Protein AF-A0A1G7MJ01-F1 (afdb_monomer_lite)

Secondary structure (DSSP, 8-state):
--TTPPEEESSHHHHHHHIIIIITTTT--EEE-S-TTT-TT-HHHHHHH-PPPTT--EEEEEEGGG---HHHHHTTT-SEEPPPEEEEEEETTEEEEEEEEEEEE-S--

Radius of gyration: 13.94 Å; chains: 1; bounding box: 36×32×37 Å

Organism: NCBI:txid659014

Structure (mmCIF, N/CA/C/O backbone):
data_AF-A0A1G7MJ01-F1
#
_entry.id   AF-A0A1G7MJ01-F1
#
loop_
_atom_site.group_PDB
_atom_site.id
_atom_site.type_symbol
_atom_site.label_atom_id
_atom_site.label_alt_id
_atom_site.label_comp_id
_atom_site.label_asym_id
_atom_site.label_entity_id
_atom_site.label_seq_id
_atom_site.pdbx_PDB_ins_code
_atom_site.Cartn_x
_atom_site.Cartn_y
_atom_site.Cartn_z
_atom_site.occupancy
_atom_site.B_iso_or_equiv
_atom_site.auth_seq_id
_atom_site.auth_comp_id
_atom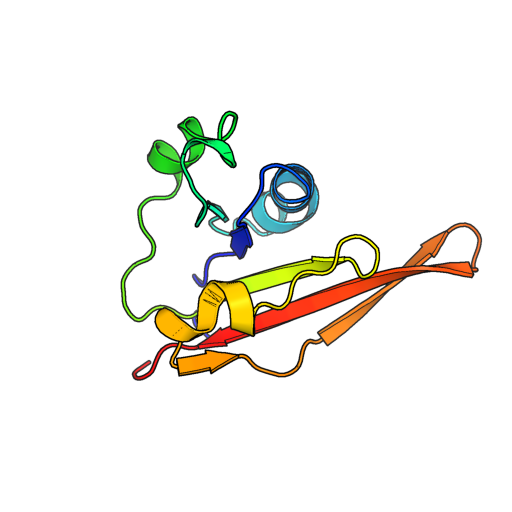_site.auth_asym_id
_atom_site.auth_atom_id
_atom_site.pdbx_PDB_model_num
ATOM 1 N N . MET A 1 1 ? 5.582 -14.974 -5.517 1.00 64.06 1 MET A N 1
ATOM 2 C CA . MET A 1 1 ? 5.889 -13.642 -4.968 1.00 64.06 1 MET A CA 1
ATOM 3 C C . MET A 1 1 ? 7.272 -13.716 -4.373 1.00 64.06 1 MET A C 1
ATOM 5 O O . MET A 1 1 ? 7.471 -14.504 -3.456 1.00 64.06 1 MET A O 1
ATOM 9 N N . ASP A 1 2 ? 8.201 -12.942 -4.919 1.00 70.25 2 ASP A N 1
ATOM 10 C CA . ASP A 1 2 ? 9.543 -12.775 -4.359 1.00 70.25 2 ASP A CA 1
ATOM 11 C C . ASP A 1 2 ? 9.453 -12.181 -2.936 1.00 70.25 2 ASP A C 1
ATOM 13 O O . ASP A 1 2 ? 8.732 -11.207 -2.703 1.00 70.25 2 ASP A O 1
ATOM 17 N N . GLU A 1 3 ? 10.180 -12.756 -1.975 1.00 70.25 3 GLU A N 1
ATOM 18 C CA . GLU A 1 3 ? 10.289 -12.240 -0.601 1.00 70.25 3 GLU A CA 1
ATOM 19 C C . GLU A 1 3 ? 10.875 -10.817 -0.549 1.00 70.25 3 GLU A C 1
ATOM 21 O O . GLU A 1 3 ? 10.684 -10.090 0.426 1.00 70.25 3 GLU A O 1
ATOM 26 N N . ARG A 1 4 ? 11.562 -10.386 -1.613 1.00 78.50 4 ARG A N 1
ATOM 27 C CA . ARG A 1 4 ? 12.187 -9.062 -1.750 1.00 78.50 4 ARG A CA 1
ATOM 28 C C . ARG A 1 4 ? 11.304 -8.032 -2.459 1.00 78.50 4 ARG A C 1
ATOM 30 O O . ARG A 1 4 ? 11.784 -6.921 -2.740 1.00 78.50 4 ARG A O 1
ATOM 37 N N . ALA A 1 5 ? 10.044 -8.375 -2.741 1.00 87.94 5 ALA A N 1
ATOM 38 C CA . ALA A 1 5 ? 9.078 -7.493 -3.386 1.00 87.94 5 ALA A CA 1
ATOM 39 C C . ALA A 1 5 ? 8.899 -6.182 -2.583 1.00 87.94 5 ALA A C 1
ATOM 41 O O . ALA A 1 5 ? 8.574 -6.219 -1.389 1.00 87.94 5 ALA A O 1
ATOM 42 N N . PRO A 1 6 ? 9.129 -5.004 -3.195 1.00 89.38 6 PRO A N 1
ATOM 43 C CA . PRO A 1 6 ? 9.010 -3.723 -2.514 1.00 89.38 6 PRO A CA 1
ATOM 44 C C . PRO A 1 6 ? 7.546 -3.343 -2.259 1.00 89.38 6 PRO A C 1
ATOM 46 O O . PRO A 1 6 ? 6.630 -3.775 -2.957 1.00 89.38 6 PRO A O 1
ATOM 49 N N . LEU A 1 7 ? 7.335 -2.456 -1.289 1.00 90.88 7 LEU A N 1
ATOM 50 C CA . LEU A 1 7 ? 6.087 -1.718 -1.127 1.00 90.88 7 LEU A CA 1
ATOM 51 C C . LEU A 1 7 ? 6.141 -0.443 -1.978 1.00 90.88 7 LEU A C 1
ATOM 53 O O . LEU A 1 7 ? 7.079 0.350 -1.860 1.00 90.88 7 LEU A O 1
ATOM 57 N N . LEU A 1 8 ? 5.134 -0.230 -2.821 1.00 89.19 8 LEU A N 1
ATOM 58 C CA . LEU A 1 8 ? 5.014 0.962 -3.654 1.00 89.19 8 LEU A CA 1
ATOM 59 C C . LEU A 1 8 ? 4.156 2.023 -2.979 1.00 89.19 8 LEU A C 1
ATOM 61 O O . LEU A 1 8 ? 3.127 1.734 -2.364 1.00 89.19 8 LEU A O 1
ATOM 65 N N . ILE A 1 9 ? 4.572 3.272 -3.153 1.00 86.75 9 ILE A N 1
ATOM 66 C CA . ILE A 1 9 ? 3.790 4.457 -2.813 1.00 86.75 9 ILE A CA 1
ATOM 67 C C . ILE A 1 9 ? 3.828 5.422 -3.993 1.00 86.75 9 ILE A C 1
ATOM 69 O O . ILE A 1 9 ? 4.821 5.501 -4.711 1.00 86.75 9 ILE A O 1
ATOM 73 N N . HIS A 1 10 ? 2.770 6.197 -4.189 1.00 76.56 10 HIS A N 1
ATOM 74 C CA . HIS A 1 10 ? 2.719 7.208 -5.250 1.00 76.56 10 HIS A CA 1
ATOM 75 C C . HIS A 1 10 ? 2.508 8.633 -4.720 1.00 76.56 10 HIS A C 1
ATOM 77 O O . HIS A 1 10 ? 2.617 9.588 -5.480 1.00 76.56 10 HIS A O 1
ATOM 83 N N . LYS A 1 11 ? 2.262 8.792 -3.410 1.00 74.38 11 LYS A N 1
ATOM 84 C CA . LYS A 1 11 ? 2.130 10.083 -2.710 1.00 74.38 11 LYS A CA 1
ATOM 85 C C . LYS A 1 11 ? 2.795 10.042 -1.332 1.00 74.38 11 LYS A C 1
ATOM 87 O O . LYS A 1 11 ? 2.855 8.985 -0.699 1.00 74.38 11 LYS A O 1
ATOM 92 N N . TRP A 1 12 ? 3.234 11.206 -0.831 1.00 66.44 12 TRP A N 1
ATOM 93 C CA . TRP A 1 12 ? 3.775 11.348 0.533 1.00 66.44 12 TRP A CA 1
ATOM 94 C C . TRP A 1 12 ? 2.811 10.833 1.610 1.00 66.44 12 TRP A C 1
ATOM 96 O O . TRP A 1 12 ? 3.209 10.088 2.504 1.00 66.44 12 TRP A O 1
ATOM 106 N N . PHE A 1 13 ? 1.535 11.202 1.509 1.00 70.56 13 PHE A N 1
ATOM 107 C CA . PHE A 1 13 ? 0.467 10.655 2.338 1.00 70.56 13 PHE A CA 1
ATOM 108 C C . PHE A 1 13 ? -0.388 9.699 1.490 1.00 70.56 13 PHE A C 1
ATOM 110 O O . PHE A 1 13 ? -0.812 10.096 0.404 1.00 70.56 13 PHE A O 1
ATOM 117 N N . PRO A 1 14 ? -0.653 8.458 1.942 1.00 72.38 14 PRO A N 1
ATOM 118 C CA . PRO A 1 14 ? -0.283 7.866 3.233 1.00 72.38 14 PRO A CA 1
ATOM 119 C C . PRO A 1 14 ? 1.117 7.212 3.269 1.00 72.38 14 PRO A C 1
ATOM 121 O O . PRO A 1 14 ? 1.429 6.519 4.237 1.00 72.38 14 PRO A O 1
ATOM 124 N N . GLY A 1 15 ? 1.967 7.407 2.253 1.00 78.38 15 GLY A N 1
ATOM 125 C CA . GLY A 1 15 ? 3.257 6.716 2.117 1.00 78.38 15 GLY A CA 1
ATOM 126 C C . GLY A 1 15 ? 4.190 6.796 3.334 1.00 78.38 15 GLY A C 1
ATOM 127 O O . GLY A 1 15 ? 4.808 5.798 3.694 1.00 78.38 15 GLY A O 1
ATOM 128 N N . GLY A 1 16 ? 4.230 7.930 4.040 1.00 80.75 16 GLY A N 1
ATOM 129 C CA . GLY A 1 16 ? 4.969 8.075 5.303 1.00 80.75 16 GLY A CA 1
ATOM 130 C C . GLY A 1 16 ? 4.486 7.133 6.401 1.00 80.75 16 GLY A C 1
ATOM 131 O O . GLY A 1 16 ? 5.295 6.492 7.065 1.00 80.75 16 GLY A O 1
ATOM 132 N N . HIS A 1 17 ? 3.173 6.979 6.563 1.00 85.62 17 HIS A N 1
ATOM 133 C CA . HIS A 1 17 ? 2.624 6.043 7.545 1.00 85.62 17 HIS A CA 1
ATOM 134 C C . HIS A 1 17 ? 2.925 4.596 7.154 1.00 85.62 17 HIS A C 1
ATOM 136 O O . HIS A 1 17 ? 3.273 3.792 8.013 1.00 85.62 17 HIS A O 1
ATOM 142 N N . LEU A 1 18 ? 2.852 4.271 5.862 1.00 89.19 18 LEU A N 1
ATOM 143 C CA . LEU A 1 18 ? 3.202 2.940 5.368 1.00 89.19 18 LEU A CA 1
ATOM 144 C C . LEU A 1 18 ? 4.687 2.618 5.575 1.00 89.19 18 LEU A C 1
ATOM 146 O O . LEU A 1 18 ? 5.014 1.483 5.915 1.00 89.19 18 LEU A O 1
ATOM 150 N N . TYR A 1 19 ? 5.581 3.604 5.457 1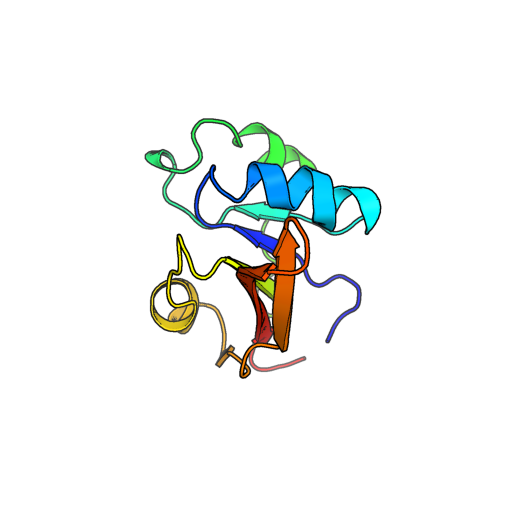.00 87.62 19 TYR A N 1
ATOM 151 C CA . TYR A 1 19 ? 6.983 3.420 5.826 1.00 87.62 19 TYR A CA 1
ATOM 152 C C . TYR A 1 19 ? 7.119 2.999 7.293 1.00 87.62 19 TYR A C 1
ATOM 154 O O . TYR A 1 19 ? 7.673 1.942 7.578 1.00 87.62 19 TYR A O 1
ATOM 162 N N . PHE A 1 20 ? 6.590 3.805 8.217 1.00 87.56 20 PHE A N 1
ATOM 163 C CA . PHE A 1 20 ? 6.789 3.589 9.652 1.00 87.56 20 PHE A CA 1
ATOM 164 C C . PHE A 1 20 ? 6.068 2.352 10.191 1.00 87.56 20 PHE A C 1
ATOM 166 O O . PHE A 1 20 ? 6.630 1.645 11.022 1.00 87.56 20 PHE A O 1
ATOM 173 N N . TYR A 1 21 ? 4.846 2.082 9.728 1.00 90.75 21 TYR A N 1
ATOM 174 C CA . TYR A 1 21 ? 4.012 1.013 10.283 1.00 90.75 21 TYR A CA 1
ATOM 175 C C . TYR A 1 21 ? 4.086 -0.310 9.518 1.00 90.75 21 TYR A C 1
ATOM 177 O O . TYR A 1 21 ? 3.653 -1.324 10.056 1.00 90.75 21 TYR A O 1
ATOM 185 N N . VAL A 1 22 ? 4.612 -0.324 8.288 1.00 91.69 22 VAL A N 1
ATOM 186 C CA . VAL A 1 22 ? 4.671 -1.540 7.459 1.00 91.69 22 VAL A CA 1
ATOM 187 C C . VAL A 1 22 ? 6.094 -1.812 6.994 1.00 91.69 22 VAL A C 1
ATOM 189 O O . VAL A 1 22 ? 6.693 -2.799 7.411 1.00 91.69 22 VAL A O 1
ATOM 192 N N . ALA A 1 23 ? 6.668 -0.938 6.164 1.00 90.25 23 ALA A N 1
ATOM 193 C CA . ALA A 1 23 ? 7.927 -1.253 5.493 1.00 90.25 23 ALA A CA 1
ATOM 194 C C . ALA A 1 23 ? 9.113 -1.346 6.465 1.00 90.25 23 ALA A C 1
ATOM 196 O O . ALA A 1 23 ? 9.901 -2.282 6.383 1.00 90.25 23 ALA A O 1
ATOM 197 N N . TYR A 1 24 ? 9.223 -0.413 7.411 1.00 88.56 24 TYR A N 1
ATOM 198 C CA . TYR A 1 24 ? 10.296 -0.390 8.403 1.00 88.56 24 TYR A CA 1
ATOM 199 C C . TYR A 1 24 ? 10.304 -1.624 9.326 1.00 88.56 24 TYR A C 1
ATOM 201 O O . TYR A 1 24 ? 11.334 -2.301 9.369 1.00 88.56 24 TYR A O 1
ATOM 209 N N . PRO A 1 25 ? 9.204 -1.985 10.023 1.00 92.62 25 PRO A N 1
ATOM 210 C CA . PRO A 1 25 ? 9.199 -3.157 10.902 1.00 92.62 25 PRO A CA 1
ATOM 211 C C . PRO A 1 25 ? 9.363 -4.477 10.138 1.00 92.62 25 PRO A C 1
ATOM 213 O O . PRO A 1 25 ? 10.003 -5.393 10.649 1.00 92.62 25 PRO A O 1
ATOM 216 N N . LEU A 1 26 ? 8.844 -4.568 8.908 1.00 90.25 26 LEU A N 1
ATOM 217 C CA . LEU A 1 26 ? 8.986 -5.755 8.055 1.00 90.25 26 LEU A CA 1
ATOM 218 C C . LEU A 1 26 ? 10.292 -5.773 7.246 1.00 90.25 26 LEU A C 1
ATOM 220 O O . LEU A 1 26 ? 10.505 -6.689 6.458 1.00 90.25 26 LEU A O 1
ATOM 224 N N . LYS A 1 27 ? 11.164 -4.768 7.417 1.00 89.06 27 LYS A N 1
ATOM 225 C CA . LYS A 1 27 ? 12.415 -4.593 6.654 1.00 89.06 27 LYS A CA 1
ATOM 226 C C . LYS A 1 27 ? 12.214 -4.628 5.128 1.00 89.06 27 LYS A C 1
ATOM 228 O O . LYS A 1 27 ? 13.112 -5.015 4.385 1.00 89.06 27 LYS A O 1
ATOM 233 N N . MET A 1 28 ? 11.049 -4.193 4.654 1.00 87.38 28 MET A N 1
ATOM 234 C CA . MET A 1 28 ? 10.734 -4.106 3.229 1.00 87.38 28 MET A CA 1
ATOM 235 C C . MET A 1 28 ? 11.356 -2.854 2.608 1.00 87.38 28 MET A C 1
ATOM 237 O O . MET A 1 28 ? 11.490 -1.805 3.245 1.00 87.38 28 MET A O 1
ATOM 241 N N . ARG A 1 29 ? 11.673 -2.936 1.315 1.00 87.06 29 ARG A N 1
ATOM 242 C CA . ARG A 1 29 ? 12.017 -1.756 0.514 1.00 87.06 29 ARG A CA 1
ATOM 243 C C . ARG A 1 29 ? 10.752 -0.945 0.236 1.00 87.06 29 ARG A C 1
ATOM 245 O O . ARG A 1 29 ? 9.726 -1.523 -0.111 1.00 87.06 29 ARG A O 1
ATOM 252 N N . LEU A 1 30 ? 10.829 0.380 0.356 1.00 83.88 30 LEU A N 1
ATOM 253 C CA . LEU A 1 30 ? 9.743 1.293 -0.010 1.00 83.88 30 LEU A CA 1
ATOM 254 C C . LEU A 1 30 ? 10.158 2.108 -1.232 1.00 83.88 30 LEU A C 1
ATOM 256 O O . LEU A 1 30 ? 11.187 2.785 -1.188 1.00 83.88 30 LEU A O 1
ATOM 260 N N . ILE A 1 31 ? 9.360 2.067 -2.298 1.00 82.06 31 ILE A N 1
ATOM 261 C CA . ILE A 1 31 ? 9.675 2.753 -3.554 1.00 82.06 31 ILE A CA 1
ATOM 262 C C . ILE A 1 31 ? 8.561 3.731 -3.930 1.00 82.06 31 ILE A C 1
ATOM 264 O O . ILE A 1 31 ? 7.385 3.380 -3.992 1.00 82.06 31 ILE A O 1
ATOM 268 N N . GLY A 1 32 ? 8.955 4.983 -4.176 1.00 77.00 32 GLY A N 1
ATOM 269 C CA . GLY A 1 32 ? 8.064 6.052 -4.620 1.00 77.00 32 GLY A CA 1
ATOM 270 C C . GLY A 1 32 ? 7.978 6.149 -6.142 1.00 77.00 32 GLY A C 1
ATOM 271 O O . GLY A 1 32 ? 8.963 6.523 -6.776 1.00 77.00 32 GLY A O 1
ATOM 272 N N . LEU A 1 33 ? 6.802 5.875 -6.711 1.00 72.19 33 LEU A N 1
ATOM 273 C CA . LEU A 1 33 ? 6.488 5.980 -8.143 1.00 72.19 33 LEU A CA 1
ATOM 274 C C . LEU A 1 33 ? 5.470 7.105 -8.396 1.00 72.19 33 LEU A C 1
ATOM 276 O O . LEU A 1 33 ? 4.319 6.857 -8.738 1.00 72.19 33 LEU A O 1
ATOM 280 N N . GLY A 1 34 ? 5.885 8.349 -8.172 1.00 62.38 34 GLY A N 1
ATOM 281 C CA . GLY A 1 34 ? 5.070 9.548 -8.391 1.00 62.38 34 GLY A CA 1
ATOM 282 C C . GLY A 1 34 ? 5.880 10.665 -9.048 1.00 62.38 34 GLY A C 1
ATOM 283 O O . GLY A 1 34 ? 7.108 10.569 -9.156 1.00 62.38 34 GLY A O 1
ATOM 284 N N . SER A 1 35 ? 5.202 11.729 -9.488 1.00 54.16 35 SER A N 1
ATOM 285 C CA . SER A 1 35 ? 5.875 12.922 -10.012 1.00 54.16 35 SER A CA 1
ATOM 286 C C . SER A 1 35 ? 6.782 13.535 -8.929 1.00 54.16 35 SER A C 1
ATOM 288 O O . SER A 1 35 ? 6.505 13.412 -7.733 1.00 54.16 35 SER A O 1
ATOM 290 N N . LEU A 1 36 ? 7.887 14.193 -9.311 1.00 47.09 36 LEU A N 1
ATOM 291 C CA . LEU A 1 36 ? 8.793 14.852 -8.351 1.00 47.09 36 LEU A CA 1
ATOM 292 C C . LEU A 1 36 ? 8.046 15.834 -7.422 1.00 47.09 36 LEU A C 1
ATOM 294 O O . LEU A 1 36 ? 8.434 15.965 -6.261 1.00 47.09 36 LEU A O 1
ATOM 298 N N . ASN A 1 37 ? 6.941 16.422 -7.900 1.00 46.94 37 ASN A N 1
ATOM 299 C CA . ASN A 1 37 ? 6.078 17.321 -7.133 1.00 46.94 37 ASN A CA 1
ATOM 300 C C . ASN A 1 37 ? 5.246 16.618 -6.039 1.00 46.94 37 ASN A C 1
ATOM 302 O O . ASN A 1 37 ? 4.942 17.225 -5.014 1.00 46.94 37 ASN A O 1
ATOM 306 N N . ASP A 1 38 ? 4.906 15.337 -6.199 1.00 54.69 38 ASP A N 1
ATOM 307 C CA . ASP A 1 38 ? 4.120 14.574 -5.210 1.00 54.69 38 ASP A CA 1
ATOM 308 C C . ASP A 1 38 ? 4.991 13.904 -4.131 1.00 54.69 38 ASP A C 1
ATOM 310 O O . ASP A 1 38 ? 4.504 13.445 -3.090 1.00 54.69 38 ASP A O 1
ATOM 314 N N . LEU A 1 39 ? 6.306 13.859 -4.368 1.00 55.69 39 LEU A N 1
ATOM 315 C CA . LEU A 1 39 ? 7.302 13.163 -3.549 1.00 55.69 39 LEU A CA 1
ATOM 316 C C . LEU A 1 39 ? 8.263 14.113 -2.818 1.00 55.69 39 LEU A C 1
ATOM 318 O O . LEU A 1 39 ? 9.301 13.660 -2.335 1.00 55.69 39 LEU A O 1
ATOM 322 N N . HIS A 1 40 ? 7.923 15.400 -2.684 1.00 53.25 40 HIS A N 1
ATOM 323 C CA . HIS A 1 40 ? 8.799 16.467 -2.169 1.00 53.25 40 HIS A CA 1
ATOM 324 C C . HIS A 1 40 ? 9.553 16.167 -0.851 1.00 53.25 40 HIS A C 1
ATOM 326 O O . HIS A 1 40 ? 10.596 16.763 -0.605 1.00 53.25 40 HIS A O 1
ATOM 332 N N . LYS A 1 41 ? 9.097 15.223 -0.014 1.00 50.44 41 LYS A N 1
ATOM 333 C CA . LYS A 1 41 ? 9.775 14.823 1.240 1.00 50.44 41 LYS A CA 1
ATOM 334 C C . LYS A 1 41 ? 10.499 13.467 1.199 1.00 50.44 41 LYS A C 1
ATOM 336 O O . LYS A 1 41 ? 11.094 13.064 2.195 1.00 50.44 41 LYS A O 1
ATOM 341 N N . PHE A 1 42 ? 10.484 12.765 0.065 1.00 50.91 42 PHE A N 1
ATOM 342 C CA . PHE A 1 42 ? 11.057 11.421 -0.099 1.00 50.91 42 PHE A CA 1
ATOM 343 C C . PHE A 1 42 ? 12.233 11.344 -1.072 1.00 50.91 42 PHE A C 1
ATOM 345 O O . PHE A 1 42 ? 12.666 10.252 -1.441 1.00 50.91 42 PHE A O 1
ATOM 352 N N . HIS A 1 43 ? 12.819 12.487 -1.428 1.00 50.94 43 HIS A N 1
ATOM 353 C CA . HIS A 1 43 ? 14.027 12.519 -2.251 1.00 50.94 43 HIS A CA 1
ATOM 354 C C . HIS A 1 43 ? 15.171 11.673 -1.644 1.00 50.94 43 HIS A C 1
ATOM 356 O O . HIS A 1 43 ? 15.906 11.017 -2.375 1.00 50.94 43 HIS A O 1
ATOM 362 N N . TRP A 1 44 ? 15.248 11.586 -0.308 1.00 53.66 44 TRP A N 1
ATOM 363 C CA . TRP A 1 44 ? 16.238 10.775 0.411 1.00 53.66 44 TRP A CA 1
ATOM 364 C C . TRP A 1 44 ? 16.024 9.251 0.301 1.00 53.66 44 TRP A C 1
ATOM 366 O O . TRP A 1 44 ? 16.998 8.506 0.384 1.00 53.66 44 TRP A O 1
ATOM 376 N N . LEU A 1 45 ? 14.797 8.750 0.064 1.00 51.75 45 LEU A N 1
ATOM 377 C CA . LEU A 1 45 ? 14.582 7.302 -0.119 1.00 51.75 45 LEU A CA 1
ATOM 378 C C . LEU A 1 45 ? 15.089 6.797 -1.465 1.00 51.75 45 LEU A C 1
ATOM 380 O O . LEU A 1 45 ? 15.479 5.634 -1.540 1.00 51.75 45 LEU A O 1
ATOM 384 N N . LYS A 1 46 ? 15.138 7.648 -2.501 1.00 52.66 46 LYS A N 1
ATOM 385 C CA . LYS A 1 46 ? 15.723 7.259 -3.794 1.00 52.66 46 LYS A CA 1
ATOM 386 C C . LYS A 1 46 ? 17.174 6.794 -3.631 1.00 52.66 46 LYS A C 1
ATOM 388 O O . LYS A 1 46 ? 17.564 5.814 -4.253 1.00 52.66 46 LYS A O 1
ATOM 393 N N . ALA A 1 47 ? 17.935 7.448 -2.749 1.00 53.91 47 ALA A N 1
ATOM 394 C CA . ALA A 1 47 ? 19.314 7.076 -2.437 1.00 53.91 47 ALA A CA 1
ATOM 395 C C . ALA A 1 47 ? 19.423 5.795 -1.587 1.00 53.91 47 ALA A C 1
ATOM 397 O O . ALA A 1 47 ? 20.412 5.079 -1.692 1.00 53.91 47 ALA A O 1
ATOM 398 N N . LYS A 1 48 ? 18.413 5.490 -0.757 1.00 51.03 48 LYS A N 1
ATOM 399 C CA . LYS A 1 48 ? 18.443 4.362 0.191 1.00 51.03 48 LYS A CA 1
ATOM 400 C C . LYS A 1 48 ? 17.885 3.048 -0.369 1.00 51.03 48 LYS A C 1
ATOM 402 O O . LYS A 1 48 ? 18.337 1.990 0.051 1.00 51.03 48 LYS A O 1
ATOM 407 N N . TYR A 1 49 ? 16.905 3.091 -1.276 1.00 54.09 49 TYR A N 1
ATOM 408 C CA . TYR A 1 49 ? 16.153 1.893 -1.692 1.00 54.09 49 TYR A CA 1
ATOM 409 C C . TYR A 1 49 ? 16.237 1.550 -3.188 1.00 54.09 49 TYR A C 1
ATOM 411 O O . TYR A 1 49 ? 15.698 0.521 -3.596 1.00 54.09 49 TYR A O 1
ATOM 419 N N . GLY A 1 50 ? 16.963 2.344 -3.983 1.00 55.09 50 GLY A N 1
ATOM 420 C CA . GLY A 1 50 ? 17.235 2.049 -5.392 1.00 55.09 50 GLY A CA 1
ATOM 421 C C . GLY A 1 50 ? 16.034 2.252 -6.327 1.00 55.09 50 GLY A C 1
ATOM 422 O O . GLY A 1 50 ? 15.029 2.868 -5.968 1.00 55.09 50 GLY A O 1
ATOM 423 N N . LYS A 1 51 ? 16.167 1.769 -7.568 1.00 56.22 51 LYS A N 1
ATOM 424 C CA . LYS A 1 51 ? 15.096 1.753 -8.580 1.00 56.22 51 LYS A CA 1
ATOM 425 C C . LYS A 1 51 ? 14.262 0.473 -8.431 1.00 56.22 51 LYS A C 1
ATOM 427 O O . LYS A 1 51 ? 14.766 -0.528 -7.928 1.00 56.22 51 LYS A O 1
ATOM 432 N N . VAL A 1 52 ? 13.008 0.494 -8.894 1.00 55.06 52 VAL A N 1
ATOM 433 C CA . VAL A 1 52 ? 12.278 -0.757 -9.164 1.00 55.06 52 VAL A CA 1
ATOM 434 C C . VAL A 1 52 ? 13.071 -1.494 -10.239 1.00 55.06 52 VAL A C 1
ATOM 436 O O . VAL A 1 52 ? 13.263 -0.958 -11.332 1.00 55.06 52 VAL A O 1
ATOM 439 N N . GLU A 1 53 ? 13.580 -2.677 -9.918 1.00 55.97 53 GLU A N 1
ATOM 440 C CA . GLU A 1 53 ? 14.154 -3.556 -10.932 1.00 55.97 53 GLU A CA 1
ATOM 441 C C . GLU A 1 53 ? 13.013 -3.977 -11.859 1.00 55.97 53 GLU A C 1
ATOM 443 O O . GLU A 1 53 ? 11.981 -4.481 -11.402 1.00 55.97 53 GLU A O 1
ATOM 448 N N . SER A 1 54 ? 13.157 -3.682 -13.152 1.00 52.72 54 SER A N 1
ATOM 449 C CA . SER A 1 54 ? 12.166 -4.071 -14.156 1.00 52.72 54 SER A CA 1
ATOM 450 C C . SER A 1 54 ? 11.949 -5.581 -14.094 1.00 52.72 54 SER A C 1
ATOM 452 O O . SER A 1 54 ? 12.919 -6.331 -14.109 1.00 52.72 54 SER A O 1
ATOM 454 N N . GLY A 1 55 ? 10.687 -6.006 -14.005 1.00 61.62 55 GLY A N 1
ATOM 455 C CA . GLY A 1 55 ? 10.314 -7.422 -13.926 1.00 61.62 55 GLY A CA 1
ATOM 456 C C . GLY A 1 55 ? 10.074 -7.974 -12.515 1.00 61.62 55 GLY A C 1
ATOM 457 O O . GLY A 1 55 ? 9.752 -9.149 -12.393 1.00 61.62 55 GLY A O 1
ATOM 458 N N . SER A 1 56 ? 10.191 -7.166 -11.454 1.00 75.62 56 SER A N 1
ATOM 459 C CA . SER A 1 56 ? 9.945 -7.626 -10.075 1.00 75.62 56 SER A CA 1
ATOM 460 C C . SER A 1 56 ? 8.503 -7.403 -9.600 1.00 75.62 56 SER A C 1
ATOM 462 O O . SER A 1 56 ? 7.910 -6.356 -9.851 1.00 75.62 56 SER A O 1
ATOM 464 N N . ASP A 1 57 ? 7.951 -8.378 -8.869 1.00 89.81 57 ASP A N 1
ATOM 465 C CA . ASP A 1 57 ? 6.666 -8.251 -8.169 1.00 89.81 57 ASP A CA 1
ATOM 466 C C . ASP A 1 57 ? 6.708 -7.131 -7.115 1.00 89.81 57 ASP A C 1
ATOM 468 O O . ASP A 1 57 ? 7.761 -6.840 -6.547 1.00 89.81 57 ASP A O 1
ATOM 472 N N . ALA A 1 58 ? 5.556 -6.550 -6.774 1.00 91.19 58 ALA A N 1
ATOM 473 C CA . ALA A 1 58 ? 5.456 -5.513 -5.750 1.00 91.19 58 ALA A CA 1
ATOM 474 C C . ALA A 1 58 ? 4.145 -5.570 -4.948 1.00 91.19 58 ALA A C 1
ATOM 476 O O . ALA A 1 58 ? 3.166 -6.213 -5.332 1.00 91.19 58 ALA A O 1
ATOM 477 N N . TYR A 1 59 ? 4.117 -4.851 -3.827 1.00 93.88 59 TYR A N 1
ATOM 478 C CA . TYR A 1 59 ? 2.916 -4.626 -3.025 1.00 93.88 59 TYR A CA 1
ATOM 479 C C . TYR A 1 59 ? 2.436 -3.184 -3.144 1.00 93.88 59 TYR A C 1
ATOM 481 O O . TYR A 1 59 ? 3.238 -2.255 -3.218 1.00 93.88 59 TYR A O 1
ATOM 489 N N . TYR A 1 60 ? 1.122 -2.985 -3.070 1.00 93.56 60 TYR A N 1
ATOM 490 C CA . TYR A 1 60 ? 0.516 -1.662 -2.938 1.00 93.56 60 TYR A CA 1
ATOM 491 C C . TYR A 1 60 ? -0.556 -1.674 -1.854 1.00 93.56 60 TYR A C 1
ATOM 493 O O . TYR A 1 60 ? -1.379 -2.587 -1.795 1.00 93.56 60 TYR A O 1
ATOM 501 N N . ILE A 1 61 ? -0.542 -0.668 -0.978 1.00 94.56 61 ILE A N 1
ATOM 502 C CA . ILE A 1 61 ? -1.483 -0.566 0.138 1.00 94.56 61 ILE A CA 1
ATOM 503 C C . ILE A 1 61 ? -2.202 0.774 0.072 1.00 94.56 61 ILE A C 1
ATOM 505 O O . ILE A 1 61 ? -1.564 1.826 0.046 1.00 94.56 61 ILE A O 1
ATOM 509 N N . THR A 1 62 ? -3.533 0.743 0.110 1.00 93.25 62 THR A N 1
ATOM 510 C CA . THR A 1 62 ? -4.354 1.958 0.080 1.00 93.25 62 THR A CA 1
ATOM 511 C C . THR A 1 62 ? -5.554 1.856 1.029 1.00 93.25 62 THR A C 1
ATOM 513 O O . THR A 1 62 ? -6.191 0.800 1.110 1.00 93.25 62 THR A O 1
ATOM 516 N N . PRO A 1 63 ? -5.861 2.904 1.816 1.00 94.00 63 PRO A N 1
ATOM 517 C CA . PRO A 1 63 ? -7.019 2.907 2.700 1.00 94.00 63 PRO A CA 1
ATOM 518 C C . PRO A 1 63 ? -8.298 3.303 1.951 1.00 94.00 63 PRO A C 1
ATOM 520 O O . PRO A 1 63 ? -8.271 4.123 1.039 1.00 94.00 63 PRO A O 1
ATOM 523 N N . SER A 1 64 ? -9.452 2.812 2.401 1.00 94.06 64 SER A N 1
ATOM 524 C CA . SER A 1 64 ? -10.749 3.080 1.761 1.00 94.06 64 SER A CA 1
ATOM 525 C C . SER A 1 64 ? -11.157 4.552 1.746 1.00 94.06 64 SER A C 1
ATOM 527 O O . SER A 1 64 ? -11.873 4.977 0.851 1.00 94.06 64 SER A O 1
ATOM 529 N N . ASN A 1 65 ? -10.712 5.340 2.725 1.00 91.38 65 ASN A N 1
ATOM 530 C CA . ASN A 1 65 ? -11.047 6.762 2.826 1.00 91.38 65 ASN A CA 1
ATOM 531 C C . ASN A 1 65 ? -10.136 7.674 1.988 1.00 91.38 65 ASN A C 1
ATOM 533 O O . ASN A 1 65 ? -10.348 8.880 1.961 1.00 91.38 65 ASN A O 1
ATOM 537 N N . ASN A 1 66 ? -9.110 7.114 1.348 1.00 88.62 66 ASN A N 1
ATOM 538 C CA . ASN A 1 66 ? -8.238 7.820 0.413 1.00 88.62 66 ASN A CA 1
ATOM 539 C C . ASN A 1 66 ? -7.825 6.859 -0.716 1.00 88.62 66 ASN A C 1
ATOM 541 O O . ASN A 1 66 ? -6.645 6.758 -1.073 1.00 88.62 66 ASN A O 1
ATOM 545 N N . PHE A 1 67 ? -8.815 6.101 -1.198 1.00 92.12 67 PHE A N 1
ATOM 546 C CA . PHE A 1 67 ? -8.632 5.043 -2.179 1.00 92.12 67 PHE A CA 1
ATOM 547 C C . PHE A 1 67 ? -8.178 5.628 -3.512 1.00 92.12 67 PHE A C 1
ATOM 549 O O . PHE A 1 67 ? -8.676 6.664 -3.946 1.00 92.12 67 PHE A O 1
ATOM 556 N N . GLN A 1 68 ? -7.230 4.949 -4.146 1.00 89.19 68 GLN A N 1
ATOM 557 C CA . GLN A 1 68 ? -6.823 5.201 -5.520 1.00 89.19 68 GLN A CA 1
ATOM 558 C C . GLN A 1 68 ? -6.630 3.842 -6.174 1.00 89.19 68 GLN A C 1
ATOM 560 O O . GLN A 1 68 ? -6.067 2.937 -5.545 1.00 89.19 68 GLN A O 1
ATOM 565 N N . ASP A 1 69 ? -7.146 3.701 -7.388 1.00 91.19 69 ASP A N 1
ATOM 566 C CA . ASP A 1 69 ? -7.159 2.422 -8.075 1.00 91.19 69 ASP A CA 1
ATOM 567 C C . ASP A 1 69 ? -5.734 2.069 -8.538 1.00 91.19 69 ASP A C 1
ATOM 569 O O . ASP A 1 69 ? -5.133 2.822 -9.312 1.00 91.19 69 ASP A O 1
ATOM 573 N N . PRO A 1 70 ? -5.145 0.950 -8.073 1.00 90.75 70 PRO A N 1
ATOM 574 C CA . PRO A 1 70 ? -3.838 0.526 -8.558 1.00 90.75 70 PRO A CA 1
ATOM 575 C C . PRO A 1 70 ? -3.813 0.264 -10.067 1.00 90.75 70 PRO A C 1
ATOM 577 O O . PRO A 1 70 ? -2.743 0.399 -10.652 1.00 90.75 70 PRO A O 1
ATOM 580 N N . ALA A 1 71 ? -4.934 -0.078 -10.710 1.00 90.69 71 ALA A N 1
ATOM 581 C CA . ALA A 1 71 ? -4.984 -0.225 -12.163 1.00 90.69 71 ALA A CA 1
ATOM 582 C C . ALA A 1 71 ? -4.721 1.110 -12.867 1.00 90.69 71 ALA A C 1
ATOM 584 O O . ALA A 1 71 ? -3.887 1.170 -13.766 1.00 90.69 71 ALA A O 1
ATOM 585 N N . GLU A 1 72 ? -5.319 2.204 -12.398 1.00 89.62 72 GLU A N 1
ATOM 586 C CA . GLU A 1 72 ? -5.079 3.538 -12.963 1.00 89.62 72 GLU A CA 1
ATOM 587 C C . GLU A 1 72 ? -3.616 3.979 -12.811 1.00 89.62 72 GLU A C 1
ATOM 589 O O . GLU A 1 72 ? -3.056 4.607 -13.709 1.00 89.62 72 GLU A O 1
ATOM 594 N N . ILE A 1 73 ? -2.981 3.627 -11.687 1.00 85.81 73 ILE A N 1
ATOM 595 C CA . ILE A 1 73 ? -1.612 4.057 -11.369 1.00 85.81 73 ILE A CA 1
ATOM 596 C C . ILE A 1 73 ? -0.561 3.154 -12.038 1.00 85.81 7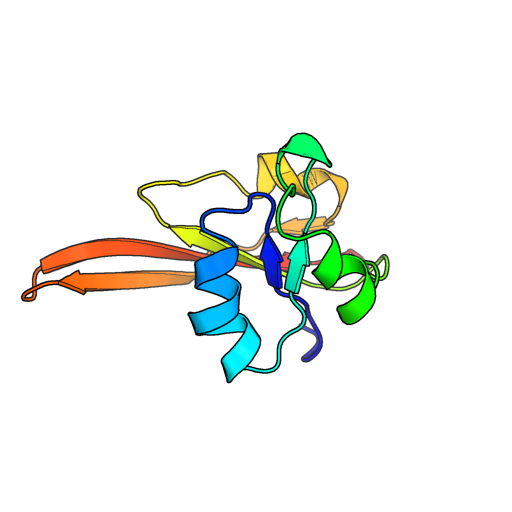3 ILE A C 1
ATOM 598 O O . ILE A 1 73 ? 0.478 3.640 -12.487 1.00 85.81 73 ILE A O 1
ATOM 602 N N . TYR A 1 74 ? -0.797 1.839 -12.081 1.00 85.94 74 TYR A N 1
ATOM 603 C CA . TYR A 1 74 ? 0.251 0.838 -12.309 1.00 85.94 74 TYR A CA 1
ATOM 604 C C . TYR A 1 74 ? 0.008 -0.117 -13.487 1.00 85.94 74 TYR A C 1
ATOM 606 O O . TYR A 1 74 ? 0.891 -0.932 -13.759 1.00 85.94 74 TYR A O 1
ATOM 614 N N . GLN A 1 75 ? -1.109 -0.020 -14.224 1.00 83.88 75 GLN A N 1
ATOM 615 C CA . GLN A 1 75 ? -1.414 -0.920 -15.358 1.00 83.88 75 GLN A CA 1
ATOM 616 C C . GLN A 1 75 ? -0.301 -1.022 -16.414 1.00 83.88 75 GLN A C 1
ATOM 618 O O . GLN A 1 75 ? -0.119 -2.070 -17.019 1.00 83.88 75 GLN A O 1
ATOM 623 N N . ASN A 1 76 ? 0.471 0.049 -16.619 1.00 83.00 76 ASN A N 1
ATOM 624 C CA . ASN A 1 76 ? 1.551 0.078 -17.611 1.00 83.00 76 ASN A CA 1
ATOM 625 C C . ASN A 1 76 ? 2.883 -0.482 -17.082 1.00 83.00 76 ASN A C 1
ATOM 627 O O . ASN A 1 76 ? 3.844 -0.583 -17.838 1.00 83.00 76 ASN A O 1
ATOM 631 N N . LEU A 1 77 ? 2.969 -0.787 -15.784 1.00 81.38 77 LEU A N 1
ATOM 632 C CA . LEU A 1 77 ? 4.193 -1.256 -15.125 1.00 81.38 77 LEU A CA 1
ATOM 633 C C . LEU A 1 77 ? 4.122 -2.735 -14.729 1.00 81.38 77 LEU A C 1
ATOM 635 O O . LEU A 1 77 ? 5.159 -3.387 -14.632 1.00 81.38 77 LEU A O 1
ATOM 639 N N . PHE A 1 78 ? 2.918 -3.263 -14.505 1.00 87.06 78 PHE A N 1
ATOM 640 C CA . PHE A 1 78 ? 2.699 -4.640 -14.068 1.00 87.06 78 PHE A CA 1
ATOM 641 C C . PHE A 1 78 ? 1.694 -5.333 -14.974 1.00 87.06 78 PHE A C 1
ATOM 643 O O . PHE A 1 78 ? 0.703 -4.748 -15.395 1.00 87.06 78 PHE A O 1
ATOM 650 N N . SER A 1 79 ? 1.936 -6.611 -15.239 1.00 89.12 79 SER A N 1
ATOM 651 C CA . SER A 1 79 ? 1.099 -7.421 -16.124 1.00 89.12 79 SER A CA 1
ATOM 652 C C . SER A 1 79 ? -0.167 -7.917 -15.435 1.00 89.12 79 SER A C 1
ATOM 654 O O . SER A 1 79 ? -1.149 -8.241 -16.098 1.00 89.12 79 SER A O 1
ATOM 656 N N . THR A 1 80 ? -0.164 -8.018 -14.105 1.00 91.31 80 THR A N 1
ATOM 657 C CA . THR A 1 80 ? -1.351 -8.410 -13.342 1.00 91.31 80 THR A CA 1
ATOM 658 C C . THR A 1 80 ? -1.434 -7.667 -12.018 1.00 91.31 80 THR A C 1
ATOM 660 O O . THR A 1 80 ? -0.435 -7.475 -11.327 1.00 91.31 80 THR A O 1
ATOM 663 N N . ILE A 1 81 ? -2.656 -7.286 -11.654 1.00 93.31 81 ILE A N 1
ATOM 664 C CA . ILE A 1 81 ? -3.010 -6.709 -10.360 1.00 93.31 81 ILE A CA 1
ATOM 665 C C . ILE A 1 81 ? -4.042 -7.645 -9.738 1.00 93.31 81 ILE A C 1
ATOM 667 O O . ILE A 1 81 ? -5.158 -7.776 -10.243 1.00 93.31 81 ILE A O 1
ATOM 671 N N . ASP A 1 82 ? -3.656 -8.342 -8.673 1.00 94.38 82 ASP A N 1
ATOM 672 C CA . ASP A 1 82 ? -4.539 -9.309 -8.022 1.00 94.38 82 ASP A CA 1
ATOM 673 C C . ASP A 1 82 ? -5.637 -8.597 -7.216 1.00 94.38 82 ASP A C 1
ATOM 675 O O . ASP A 1 82 ? -5.471 -7.461 -6.761 1.00 94.38 82 ASP A O 1
ATOM 679 N N . LYS A 1 83 ? -6.754 -9.294 -6.966 1.00 95.06 83 LYS A N 1
ATOM 680 C CA . LYS A 1 83 ? -7.786 -8.805 -6.038 1.00 95.06 83 LYS A CA 1
ATOM 681 C C . LYS A 1 83 ? -7.164 -8.539 -4.659 1.00 95.06 83 LYS A C 1
ATOM 683 O O . LYS A 1 83 ? -6.375 -9.362 -4.184 1.00 95.06 83 LYS A O 1
ATOM 688 N N . PRO A 1 84 ? -7.526 -7.432 -3.990 1.00 96.88 84 PRO A N 1
ATOM 689 C CA . PRO A 1 84 ? -6.883 -7.064 -2.745 1.00 96.88 84 PRO A CA 1
ATOM 690 C C . PRO A 1 84 ? -7.314 -7.981 -1.608 1.00 96.88 84 PRO A C 1
ATOM 692 O O . PRO A 1 84 ? -8.477 -8.376 -1.497 1.00 96.88 84 PRO A O 1
ATOM 695 N N . VAL A 1 85 ? -6.391 -8.208 -0.681 1.00 97.06 85 VAL A N 1
ATOM 696 C CA . VAL A 1 85 ? -6.767 -8.606 0.675 1.00 97.06 85 VAL A CA 1
ATOM 697 C C . VAL A 1 85 ? -7.322 -7.376 1.391 1.00 97.06 85 VAL A C 1
ATOM 699 O O . VAL A 1 85 ? -6.740 -6.291 1.320 1.00 97.06 85 VAL A O 1
ATOM 702 N N . VAL A 1 86 ? -8.448 -7.543 2.086 1.00 97.19 86 VAL A N 1
ATOM 703 C CA . VAL A 1 86 ? -9.132 -6.457 2.797 1.00 97.19 86 VAL A CA 1
ATOM 704 C C . VAL A 1 86 ? -8.934 -6.616 4.300 1.00 97.19 86 VAL A C 1
ATOM 706 O O . VAL A 1 86 ? -9.397 -7.585 4.899 1.00 97.19 86 VAL A O 1
ATOM 709 N N . ILE A 1 87 ? -8.288 -5.636 4.927 1.00 95.75 87 ILE A N 1
ATOM 710 C CA . ILE A 1 87 ? -8.070 -5.591 6.376 1.00 95.75 87 ILE A CA 1
ATOM 711 C C . ILE A 1 87 ? -8.967 -4.513 6.985 1.00 95.75 87 ILE A C 1
ATOM 713 O O . ILE A 1 87 ? -8.970 -3.361 6.555 1.00 95.75 87 ILE A O 1
ATOM 717 N N . ARG A 1 88 ? -9.726 -4.870 8.023 1.00 96.56 88 ARG A N 1
ATOM 718 C CA . ARG A 1 88 ? -10.583 -3.931 8.759 1.00 96.56 88 ARG A CA 1
ATOM 719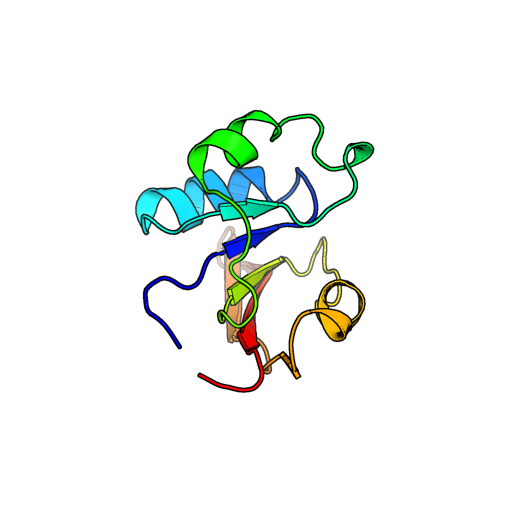 C C . ARG A 1 88 ? -9.781 -3.237 9.854 1.00 96.56 88 ARG A C 1
ATOM 721 O O . ARG A 1 88 ? -9.231 -3.902 10.725 1.00 96.56 88 ARG A O 1
ATOM 728 N N . GLN A 1 89 ? -9.777 -1.906 9.866 1.00 94.00 89 GLN A N 1
ATOM 729 C CA . GLN A 1 89 ? -9.321 -1.137 11.021 1.00 94.00 89 GLN A CA 1
ATOM 730 C C . GLN A 1 89 ? -10.506 -0.856 11.943 1.00 94.00 89 GLN A C 1
ATOM 732 O O . GLN A 1 89 ? -11.494 -0.253 11.518 1.00 94.00 89 GLN A O 1
ATOM 737 N N . LEU A 1 90 ? -10.389 -1.246 13.211 1.00 95.75 90 L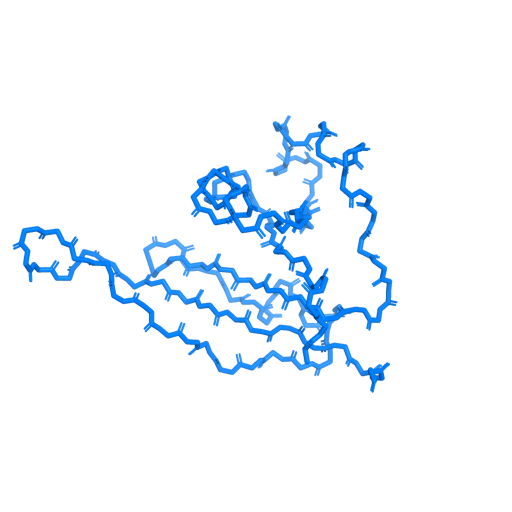EU A N 1
ATOM 738 C CA . LEU A 1 90 ? -11.390 -0.964 14.236 1.00 95.75 90 LEU A CA 1
ATOM 739 C C . LEU A 1 90 ? -10.962 0.221 15.112 1.00 95.75 90 LEU A C 1
ATOM 741 O O . LEU A 1 90 ? -9.783 0.379 15.424 1.00 95.75 90 LEU A O 1
ATOM 745 N N . ARG A 1 91 ? -11.927 1.036 15.542 1.00 94.25 91 ARG A N 1
ATOM 746 C CA . ARG A 1 91 ? -11.763 2.064 16.579 1.00 94.25 91 ARG A CA 1
ATOM 747 C C . ARG A 1 91 ? -12.978 2.013 17.498 1.00 94.25 91 ARG A C 1
ATOM 749 O O . ARG A 1 91 ? -14.103 2.168 17.034 1.00 94.25 91 ARG A O 1
ATOM 756 N N . GLY A 1 92 ? -12.758 1.744 18.786 1.00 94.81 92 GLY A N 1
ATOM 757 C CA . GLY A 1 92 ? -13.853 1.552 19.747 1.00 94.81 92 GLY A CA 1
ATOM 758 C C . GLY A 1 92 ? -14.818 0.428 19.341 1.00 94.81 92 GLY A C 1
ATOM 759 O O . GLY A 1 92 ? -16.028 0.602 19.418 1.00 94.81 92 GLY A O 1
ATOM 760 N N . GLY A 1 93 ? -14.295 -0.678 18.796 1.00 94.06 93 GLY A N 1
ATOM 761 C CA . GLY A 1 93 ? -15.092 -1.827 18.339 1.00 94.06 93 GLY A CA 1
ATOM 762 C C . GLY A 1 93 ? -15.844 -1.632 17.014 1.00 94.06 93 GLY A C 1
ATOM 763 O O . GLY A 1 93 ? -16.348 -2.602 16.454 1.00 94.06 93 GLY A O 1
ATOM 764 N N . LYS A 1 94 ? -15.884 -0.414 16.462 1.00 95.25 94 LYS A N 1
ATOM 765 C CA . LYS A 1 94 ? -16.540 -0.111 15.181 1.00 95.25 94 LYS A CA 1
ATOM 766 C C . LYS A 1 94 ? -15.525 -0.037 14.047 1.00 95.25 94 LYS A C 1
ATOM 768 O O . LYS A 1 94 ? -14.376 0.348 14.259 1.00 95.25 94 LYS A O 1
ATOM 773 N N . VAL A 1 95 ? -15.945 -0.395 12.833 1.00 96.25 95 VAL A N 1
ATOM 774 C CA . VAL A 1 95 ? -15.096 -0.271 11.638 1.00 96.25 95 VAL A CA 1
ATOM 775 C C . VAL A 1 95 ? -14.860 1.208 11.351 1.00 96.25 95 VAL A C 1
ATOM 777 O O . VAL A 1 95 ? -15.802 1.949 11.101 1.00 96.25 95 VAL A O 1
ATOM 780 N N . ALA A 1 96 ? -13.597 1.624 11.401 1.00 95.38 96 ALA A N 1
ATOM 781 C CA . ALA A 1 96 ? -13.180 2.986 11.097 1.00 95.38 96 ALA A CA 1
ATOM 782 C C . ALA A 1 96 ? -12.814 3.151 9.615 1.00 95.38 96 ALA A C 1
ATOM 784 O O . ALA A 1 96 ? -13.158 4.161 9.010 1.00 95.38 96 ALA A O 1
ATOM 785 N N . ARG A 1 97 ? -12.105 2.172 9.035 1.00 95.12 97 ARG A N 1
ATOM 786 C CA . ARG A 1 97 ? -11.795 2.108 7.597 1.00 95.12 97 ARG A CA 1
ATOM 787 C C . ARG A 1 97 ? -11.369 0.701 7.180 1.00 95.12 97 ARG A C 1
ATOM 789 O O . ARG A 1 97 ? -11.076 -0.139 8.035 1.00 95.12 97 ARG A O 1
ATOM 796 N N . TYR A 1 98 ? -11.263 0.485 5.875 1.00 96.69 98 TYR A N 1
ATOM 797 C CA . TYR A 1 98 ? -10.643 -0.703 5.295 1.00 96.69 98 TYR A CA 1
ATOM 798 C C . TYR A 1 98 ? -9.266 -0.355 4.732 1.00 96.69 98 TYR A C 1
ATOM 800 O O . TYR A 1 98 ? -9.039 0.766 4.278 1.00 96.69 98 TYR A O 1
ATOM 808 N N . TRP A 1 99 ? -8.358 -1.317 4.766 1.00 95.31 99 TRP A N 1
ATOM 809 C CA . TRP A 1 99 ? -7.066 -1.271 4.099 1.00 95.31 99 TRP A CA 1
ATOM 810 C C . TRP A 1 99 ? -7.049 -2.344 3.025 1.00 95.31 99 TRP A C 1
ATOM 812 O O . TRP A 1 99 ? -7.289 -3.515 3.315 1.00 95.31 99 TRP A O 1
ATOM 822 N N . PHE A 1 100 ? -6.775 -1.932 1.797 1.00 96.75 100 PHE A N 1
ATOM 823 C CA . PHE A 1 100 ? -6.636 -2.822 0.660 1.00 96.75 100 PHE A CA 1
ATOM 824 C C . PHE A 1 100 ? -5.157 -3.095 0.432 1.00 96.75 100 PHE A C 1
ATOM 826 O O . PHE A 1 100 ? -4.378 -2.151 0.294 1.00 96.75 100 PHE A O 1
ATOM 833 N N . VAL A 1 101 ? -4.782 -4.371 0.406 1.00 95.81 101 VAL A N 1
ATOM 834 C CA . VAL A 1 101 ? -3.418 -4.828 0.129 1.00 95.81 101 VAL A CA 1
ATOM 835 C C . VAL A 1 101 ? -3.427 -5.567 -1.201 1.00 95.81 101 VAL A C 1
ATOM 837 O O . VAL A 1 101 ? -3.975 -6.664 -1.303 1.00 95.81 101 VAL A O 1
ATOM 840 N N . TYR A 1 102 ? -2.827 -4.953 -2.211 1.00 95.62 102 TYR A N 1
ATOM 841 C CA . TYR A 1 102 ? -2.717 -5.475 -3.566 1.00 95.62 102 TYR A CA 1
ATOM 842 C C . TYR A 1 102 ? -1.360 -6.133 -3.790 1.00 95.62 102 TYR A C 1
ATOM 844 O O . TYR A 1 102 ? -0.338 -5.670 -3.273 1.00 95.62 102 TYR A O 1
ATOM 852 N N . ARG A 1 103 ? -1.364 -7.185 -4.611 1.00 93.94 103 ARG A N 1
ATOM 853 C CA . ARG A 1 103 ? -0.165 -7.779 -5.209 1.00 93.94 103 ARG A CA 1
ATOM 854 C C . ARG A 1 103 ? -0.113 -7.365 -6.672 1.00 93.94 103 ARG A C 1
ATOM 856 O O . ARG A 1 103 ? -1.100 -7.527 -7.389 1.00 93.94 103 ARG A O 1
ATOM 863 N N . LEU A 1 104 ? 1.022 -6.818 -7.082 1.00 92.25 104 LEU A N 1
ATOM 864 C CA . LEU A 1 104 ? 1.307 -6.406 -8.449 1.00 92.25 104 LEU A CA 1
ATOM 865 C C . LEU A 1 104 ? 2.359 -7.369 -8.999 1.00 92.25 104 LEU A C 1
ATOM 867 O O . LEU A 1 104 ? 3.405 -7.538 -8.373 1.00 92.25 104 LEU A O 1
ATOM 871 N N . ARG A 1 105 ? 2.074 -8.024 -10.125 1.00 90.44 105 ARG A N 1
ATOM 872 C CA . ARG A 1 105 ? 2.935 -9.060 -10.708 1.00 90.44 105 ARG A CA 1
ATOM 873 C C . ARG A 1 105 ? 3.404 -8.669 -12.102 1.00 90.44 105 ARG A C 1
ATOM 875 O O . ARG A 1 105 ? 2.593 -8.259 -12.937 1.00 90.44 105 ARG A O 1
ATOM 882 N N . CYS A 1 106 ? 4.701 -8.795 -12.359 1.00 84.00 106 CYS A N 1
ATOM 883 C CA . CYS A 1 106 ? 5.258 -8.643 -13.703 1.00 84.00 106 CYS A CA 1
ATOM 884 C C . CYS A 1 106 ? 5.124 -9.958 -14.489 1.00 84.00 106 CYS A C 1
ATOM 886 O O . CYS A 1 106 ? 5.081 -11.043 -13.908 1.00 84.00 106 CYS A O 1
ATOM 888 N N . ALA A 1 107 ? 5.056 -9.881 -15.819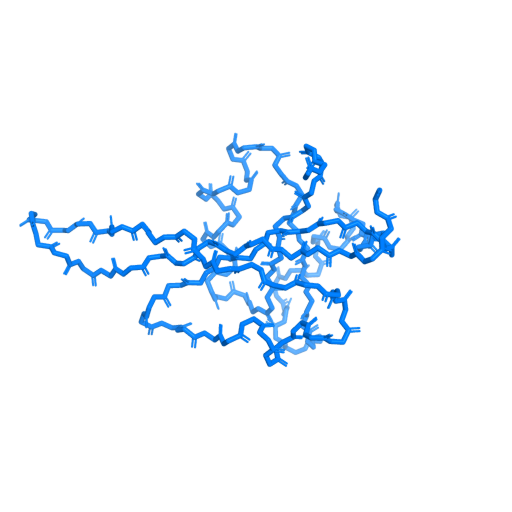 1.00 64.25 107 ALA A N 1
ATOM 889 C CA . ALA A 1 107 ? 5.170 -11.061 -16.669 1.00 64.25 107 ALA A CA 1
ATOM 890 C C . ALA A 1 107 ? 6.623 -11.561 -16.656 1.00 64.25 107 ALA A C 1
ATOM 892 O O . ALA A 1 107 ? 7.514 -10.862 -17.133 1.00 64.25 107 ALA A O 1
ATOM 893 N N . GLY A 1 108 ? 6.841 -12.767 -16.123 1.00 59.56 108 GLY A N 1
ATOM 894 C CA . GLY A 1 108 ? 8.131 -13.466 -16.165 1.00 59.56 108 GLY A CA 1
ATOM 895 C C . GLY A 1 108 ? 8.927 -13.468 -14.857 1.00 59.56 108 GLY A C 1
ATOM 896 O O . GLY A 1 108 ? 10.096 -13.092 -14.876 1.00 59.56 108 GLY A O 1
ATOM 897 N N . SER A 1 109 ? 8.315 -13.916 -13.753 1.00 46.25 109 SER A N 1
ATOM 898 C CA . SER A 1 109 ? 9.074 -14.511 -12.635 1.00 46.25 109 SER A CA 1
ATOM 899 C C . SER A 1 109 ? 9.239 -16.013 -12.827 1.00 46.25 109 SER A C 1
ATOM 901 O O . SER A 1 109 ? 8.327 -16.627 -13.429 1.00 46.25 109 SER A O 1
#

Sequence (109 aa):
MDERAPLLIHKWFPGGHLYFYVAYPLKMRLIGLGSLNDLHKFHWLKAKYGKVESGSDAYYITPSNNFQDPAEIYQNLFSTIDKPVVIRQLRGGKVARYWFVYRLRCAGS

pLDDT: mean 80.39, std 16.09, range [46.25, 97.19]

Foldseek 3Di:
DDLQAAEEDAAPVPLVVCVVPPCVVSVHQYDYDYDCVRCVPCPVSCVVRPDPDQQGKHKYKDKPVGDDDCCVRPVVRAVDKDFWDWDFDDDPNDGPIIMTMIIGGHPDD